Protein AF-A0A4R0QH82-F1 (afdb_monomer_lite)

Secondary structure (DSSP, 8-state):
---SHHHHHHHTHHHHHHHHHHHHHHHHHHTT--EEEEEEEETT-SS-EEEEEEEEETTEEEEE--SS--SSSS-TTTTEEE-HHHHTTTEEE-GGGHHHHHTS-SSPP---

pLDDT: mean 76.2, std 18.46, range [35.97, 95.06]

Structure (mmCIF, N/CA/C/O backbone):
data_AF-A0A4R0QH82-F1
#
_entry.id   AF-A0A4R0QH82-F1
#
loop_
_atom_site.group_PDB
_atom_site.id
_atom_site.type_symbol
_atom_site.label_atom_id
_atom_site.label_alt_id
_atom_site.label_comp_id
_atom_site.label_asym_id
_atom_site.label_entity_id
_atom_site.label_seq_id
_atom_site.pdbx_PDB_ins_code
_atom_site.Cartn_x
_atom_site.Cartn_y
_atom_site.Cartn_z
_atom_site.occupancy
_atom_site.B_iso_or_equiv
_atom_site.auth_seq_id
_atom_site.auth_comp_id
_atom_site.auth_asym_id
_atom_site.auth_atom_id
_atom_site.pdbx_PDB_model_num
ATOM 1 N N . MET A 1 1 ? 31.666 -22.778 -18.650 1.00 35.97 1 MET A N 1
ATOM 2 C CA . MET A 1 1 ? 32.202 -21.442 -18.303 1.00 35.97 1 MET A CA 1
ATOM 3 C C . MET A 1 1 ? 31.117 -20.445 -18.686 1.00 35.97 1 MET A C 1
ATOM 5 O O . MET A 1 1 ? 30.961 -20.187 -19.864 1.00 35.97 1 MET A O 1
ATOM 9 N N . SER A 1 2 ? 30.092 -20.224 -17.857 1.00 39.38 2 SER A N 1
ATOM 10 C CA . SER A 1 2 ? 30.063 -19.388 -16.640 1.00 39.38 2 SER A CA 1
ATOM 11 C C . SER A 1 2 ? 30.570 -17.971 -16.903 1.00 39.38 2 SER A C 1
ATOM 13 O O . SER A 1 2 ? 31.775 -17.817 -17.066 1.00 39.38 2 SER A O 1
ATOM 15 N N . VAL A 1 3 ? 29.642 -17.006 -16.994 1.00 38.16 3 VAL A N 1
ATOM 16 C CA . VAL A 1 3 ? 29.481 -15.813 -16.123 1.00 38.16 3 VAL A CA 1
ATOM 17 C C . VAL A 1 3 ? 28.791 -14.656 -16.875 1.00 38.16 3 VAL A C 1
ATOM 19 O O . VAL A 1 3 ? 29.453 -13.717 -17.276 1.00 38.16 3 VAL A O 1
ATOM 22 N N . HIS A 1 4 ? 27.464 -14.719 -17.069 1.00 44.44 4 HIS A N 1
ATOM 23 C CA . HIS A 1 4 ? 26.634 -13.532 -17.396 1.00 44.44 4 HIS A CA 1
ATOM 24 C C . HIS A 1 4 ? 25.224 -13.562 -16.756 1.00 44.44 4 HIS A C 1
ATOM 26 O O . HIS A 1 4 ? 24.337 -12.785 -17.096 1.00 44.44 4 HIS A O 1
ATOM 32 N N . ALA A 1 5 ? 24.974 -14.502 -15.839 1.00 49.00 5 ALA A N 1
ATOM 33 C CA . ALA A 1 5 ? 23.690 -14.649 -15.148 1.00 49.00 5 ALA A CA 1
ATOM 34 C C . ALA A 1 5 ? 23.517 -13.782 -13.876 1.00 49.00 5 ALA A C 1
ATOM 36 O O . ALA A 1 5 ? 22.369 -13.494 -13.541 1.00 49.00 5 ALA A O 1
ATOM 37 N N . PRO A 1 6 ? 24.573 -13.331 -13.159 1.00 41.81 6 PRO A N 1
ATOM 38 C CA . PRO A 1 6 ? 24.371 -12.502 -11.971 1.00 41.81 6 PRO A CA 1
ATOM 39 C C . PRO A 1 6 ? 24.022 -11.046 -12.302 1.00 41.81 6 PRO A C 1
ATOM 41 O O . PRO A 1 6 ? 23.143 -10.483 -11.657 1.00 41.81 6 PRO A O 1
ATOM 44 N N . GLU A 1 7 ? 24.666 -10.412 -13.293 1.00 45.00 7 GLU A N 1
ATOM 45 C CA . GLU A 1 7 ? 24.498 -8.965 -13.502 1.00 45.00 7 GLU A CA 1
ATOM 46 C C . GLU A 1 7 ? 23.133 -8.557 -14.077 1.00 45.00 7 GLU A C 1
ATOM 48 O O . GLU A 1 7 ? 22.643 -7.472 -13.755 1.00 45.00 7 GLU A O 1
ATOM 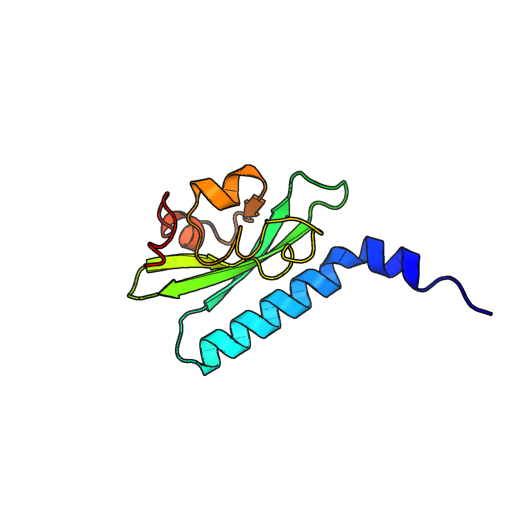53 N N . SER A 1 8 ? 22.483 -9.421 -14.866 1.00 39.69 8 SER A N 1
ATOM 54 C CA . SER A 1 8 ? 21.113 -9.175 -15.335 1.00 39.69 8 SER A CA 1
ATOM 55 C C . SER A 1 8 ? 20.101 -9.322 -14.204 1.00 39.69 8 SER A C 1
ATOM 57 O O . SER A 1 8 ? 19.191 -8.511 -14.112 1.00 39.69 8 SER A O 1
ATOM 59 N N . LEU A 1 9 ? 20.317 -10.247 -13.261 1.00 43.34 9 LEU A N 1
ATOM 60 C CA . LEU A 1 9 ? 19.427 -10.431 -12.111 1.00 43.34 9 LEU A CA 1
ATOM 61 C C . LEU A 1 9 ? 19.420 -9.205 -11.176 1.00 43.34 9 LEU A C 1
ATOM 63 O O . LEU A 1 9 ? 18.390 -8.861 -10.602 1.00 43.34 9 LEU A O 1
ATOM 67 N N . PHE A 1 10 ? 20.551 -8.497 -11.067 1.00 45.25 10 PHE A N 1
ATOM 68 C CA . PHE A 1 10 ? 20.637 -7.234 -10.320 1.00 45.25 10 PHE A CA 1
ATOM 69 C C . PHE A 1 10 ? 20.025 -6.034 -11.060 1.00 45.25 10 PHE A C 1
ATOM 71 O O . PHE A 1 10 ? 19.627 -5.070 -10.404 1.00 45.25 10 PHE A O 1
ATOM 78 N N . LYS A 1 11 ? 19.908 -6.089 -12.394 1.00 41.72 11 LYS A N 1
ATOM 79 C CA . LYS A 1 11 ? 19.060 -5.171 -13.180 1.00 41.72 11 LYS A CA 1
ATOM 80 C C . LYS A 1 11 ? 17.576 -5.550 -13.090 1.00 41.72 11 LYS A C 1
ATOM 82 O O . LYS A 1 11 ? 16.716 -4.674 -13.051 1.00 41.72 11 LYS A O 1
ATOM 87 N N . ASP A 1 12 ? 17.292 -6.840 -12.948 1.00 48.59 12 ASP A N 1
ATOM 88 C CA . ASP A 1 12 ? 15.965 -7.439 -12.815 1.00 48.59 12 ASP A CA 1
ATOM 89 C C . ASP A 1 12 ? 15.500 -7.546 -11.352 1.00 48.59 12 ASP A C 1
ATOM 91 O O . ASP A 1 12 ? 14.704 -8.424 -11.013 1.00 48.59 12 ASP A O 1
ATOM 95 N N . LYS A 1 13 ? 15.902 -6.608 -10.473 1.00 53.12 13 LYS A N 1
ATOM 96 C CA . LYS A 1 13 ? 15.270 -6.446 -9.142 1.00 53.12 13 LYS A CA 1
ATOM 97 C C . LYS A 1 13 ? 13.741 -6.415 -9.239 1.00 53.12 13 LYS A C 1
ATOM 99 O O . LYS A 1 13 ? 13.066 -6.889 -8.333 1.00 53.12 13 LYS A O 1
ATOM 104 N N . ARG A 1 14 ? 13.233 -5.937 -10.383 1.00 54.53 14 ARG A N 1
ATOM 105 C CA . ARG A 1 14 ? 11.828 -5.959 -10.805 1.00 54.53 14 ARG A CA 1
ATOM 106 C C . ARG A 1 14 ? 11.215 -7.361 -10.801 1.00 54.53 14 ARG A C 1
ATOM 108 O O . ARG A 1 14 ? 10.115 -7.528 -10.296 1.00 54.53 14 ARG A O 1
ATOM 115 N N . GLY A 1 15 ? 11.904 -8.367 -11.341 1.00 55.78 15 GLY A N 1
ATOM 116 C CA . GLY A 1 15 ? 11.366 -9.725 -11.458 1.00 55.78 15 GLY A CA 1
ATOM 117 C C . GLY A 1 15 ? 11.222 -10.416 -10.104 1.00 55.78 15 GLY A C 1
ATOM 118 O O . GLY A 1 15 ? 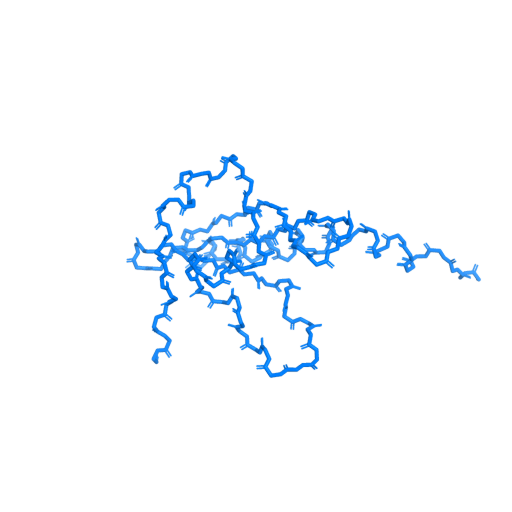10.225 -11.088 -9.849 1.00 55.78 15 GLY A O 1
ATOM 119 N N . VAL A 1 16 ? 12.187 -10.195 -9.209 1.00 65.56 16 VAL A N 1
ATOM 120 C CA . VAL A 1 16 ? 12.195 -10.807 -7.874 1.00 65.56 16 VAL A CA 1
ATOM 121 C C . VAL A 1 16 ? 11.175 -10.138 -6.950 1.00 65.56 16 VAL A C 1
ATOM 123 O O . VAL A 1 16 ? 10.385 -10.843 -6.324 1.00 65.56 16 VAL A O 1
ATOM 126 N N . CYS A 1 17 ? 11.135 -8.798 -6.888 1.00 68.69 17 CYS A N 1
ATOM 127 C CA . CYS A 1 17 ? 10.166 -8.103 -6.034 1.00 68.69 17 CYS A CA 1
ATOM 128 C C . CYS A 1 17 ? 8.722 -8.355 -6.491 1.00 68.69 17 CYS A C 1
ATOM 130 O O . CYS A 1 17 ? 7.845 -8.637 -5.674 1.00 68.69 17 CYS A O 1
ATOM 132 N N . GLN A 1 18 ? 8.492 -8.374 -7.805 1.00 72.56 18 GLN A N 1
ATOM 133 C CA . GLN A 1 18 ? 7.188 -8.678 -8.377 1.00 72.56 18 GLN A CA 1
ATOM 134 C C . GLN A 1 18 ? 6.731 -10.109 -8.076 1.00 72.56 18 GLN A C 1
ATOM 136 O O . GLN A 1 18 ? 5.579 -10.294 -7.695 1.00 72.56 18 GLN A O 1
ATOM 141 N N . ALA A 1 19 ? 7.604 -11.114 -8.205 1.00 75.06 19 ALA A N 1
ATOM 142 C CA . ALA A 1 19 ? 7.232 -12.505 -7.942 1.00 75.06 19 ALA A CA 1
ATOM 143 C C . ALA A 1 19 ? 6.788 -12.723 -6.486 1.00 75.06 19 ALA A C 1
ATOM 145 O O . ALA A 1 19 ? 5.758 -13.354 -6.246 1.00 75.06 19 ALA A O 1
ATOM 146 N N . TYR A 1 20 ? 7.518 -12.154 -5.521 1.00 80.19 20 TYR A N 1
ATOM 147 C CA . TYR A 1 20 ? 7.147 -12.242 -4.107 1.00 80.19 20 TYR A CA 1
ATOM 148 C C . TYR A 1 20 ? 5.836 -11.517 -3.800 1.00 80.19 20 TYR A C 1
ATOM 150 O O . TYR A 1 20 ? 4.978 -12.084 -3.126 1.00 80.19 20 TYR A O 1
ATOM 158 N N . ALA A 1 21 ? 5.655 -10.300 -4.319 1.00 83.62 21 ALA A N 1
ATOM 159 C CA . ALA A 1 21 ? 4.438 -9.532 -4.080 1.00 83.62 21 ALA A CA 1
ATOM 160 C C . ALA A 1 21 ? 3.198 -10.197 -4.711 1.00 83.62 21 ALA A C 1
ATOM 162 O O . ALA A 1 21 ? 2.117 -10.199 -4.122 1.00 83.62 21 ALA A O 1
ATOM 163 N N . VAL A 1 22 ? 3.334 -10.807 -5.894 1.00 85.62 22 VAL A N 1
ATOM 164 C CA . VAL A 1 22 ? 2.246 -11.582 -6.514 1.00 85.62 22 VAL A CA 1
ATOM 165 C C . VAL A 1 22 ? 1.919 -12.817 -5.673 1.00 85.62 22 VAL A C 1
ATOM 167 O O . VAL A 1 22 ? 0.763 -13.011 -5.306 1.00 85.62 22 VAL A O 1
ATOM 170 N N . MET A 1 23 ? 2.930 -13.602 -5.289 1.00 85.56 23 MET A N 1
ATOM 171 C CA . MET A 1 23 ? 2.727 -14.812 -4.489 1.00 85.56 23 MET A CA 1
ATOM 172 C C . MET A 1 23 ? 2.068 -14.509 -3.139 1.00 85.56 23 MET A C 1
ATOM 174 O O . MET A 1 23 ? 1.153 -15.217 -2.724 1.00 85.56 23 MET A O 1
ATOM 178 N N . PHE A 1 24 ? 2.501 -13.449 -2.453 1.00 87.94 24 PHE A N 1
A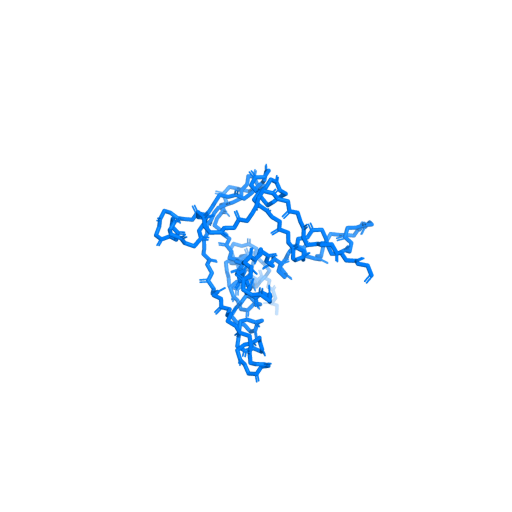TOM 179 C CA . PHE A 1 24 ? 1.894 -13.047 -1.189 1.00 87.94 24 PHE A CA 1
ATOM 180 C C . PHE A 1 24 ? 0.429 -12.636 -1.368 1.00 87.94 24 PHE A C 1
ATOM 182 O O . PHE A 1 24 ? -0.419 -13.052 -0.579 1.00 87.94 24 PHE A O 1
ATOM 189 N N . ARG A 1 25 ? 0.113 -11.864 -2.417 1.00 90.38 25 ARG A N 1
ATOM 190 C CA . ARG A 1 25 ? -1.272 -11.492 -2.732 1.00 90.38 25 ARG A CA 1
ATOM 191 C C . ARG A 1 25 ? -2.136 -12.727 -2.952 1.00 90.38 25 ARG A C 1
ATOM 193 O O . ARG A 1 25 ? -3.233 -12.782 -2.408 1.00 90.38 25 ARG A O 1
ATOM 200 N N . ASP A 1 26 ? -1.655 -13.697 -3.722 1.00 90.31 26 ASP A N 1
ATOM 201 C CA . ASP A 1 26 ? -2.428 -14.902 -4.025 1.00 90.31 26 ASP A CA 1
ATOM 202 C C . ASP A 1 26 ? -2.695 -15.719 -2.756 1.00 90.31 26 ASP A C 1
ATOM 204 O O . ASP A 1 26 ? -3.834 -16.097 -2.500 1.00 90.31 26 ASP A O 1
ATOM 208 N N . LEU A 1 27 ? -1.688 -15.888 -1.892 1.00 90.12 27 LEU A N 1
ATOM 209 C CA . LEU A 1 27 ? -1.862 -16.554 -0.598 1.00 90.12 27 LEU A CA 1
ATOM 210 C C . LEU A 1 27 ? -2.820 -15.802 0.337 1.00 90.12 27 LEU A C 1
ATOM 212 O O . LEU A 1 27 ? -3.620 -16.432 1.022 1.00 90.12 27 LEU A O 1
ATOM 216 N N . ALA A 1 28 ? -2.751 -14.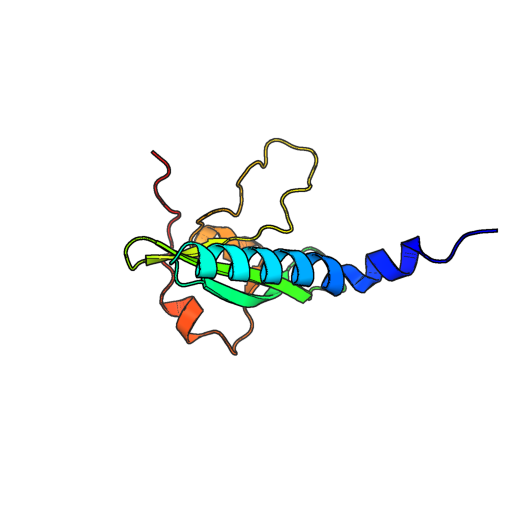469 0.384 1.00 88.94 28 ALA A N 1
ATOM 217 C CA . ALA A 1 28 ? -3.642 -13.661 1.213 1.00 88.94 28 ALA A CA 1
ATOM 218 C C . ALA A 1 28 ? -5.100 -13.759 0.738 1.00 88.94 28 ALA A C 1
ATOM 220 O O . ALA A 1 28 ? -6.003 -13.903 1.561 1.00 88.94 28 ALA A O 1
ATOM 221 N N . VAL A 1 29 ? -5.320 -13.746 -0.580 1.00 92.69 29 VAL A N 1
ATOM 222 C CA . VAL A 1 29 ? -6.648 -13.936 -1.178 1.00 92.69 29 VAL A CA 1
ATOM 223 C C . VAL A 1 29 ? -7.186 -15.338 -0.893 1.00 92.69 29 VAL A C 1
ATOM 225 O O . VAL A 1 29 ? -8.330 -15.464 -0.465 1.00 92.69 29 VAL A O 1
ATOM 228 N N . GLU A 1 30 ? -6.366 -16.381 -1.044 1.00 92.75 30 GLU A N 1
ATOM 229 C CA . GLU A 1 30 ? -6.735 -17.760 -0.679 1.00 92.75 30 GLU A CA 1
ATOM 230 C C . GLU A 1 30 ? -7.036 -17.905 0.824 1.00 9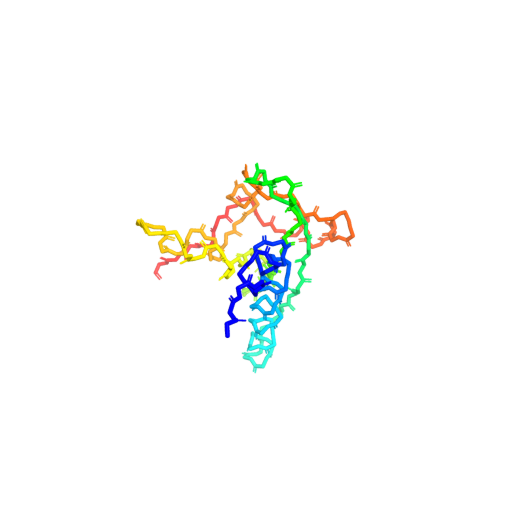2.75 30 GLU A C 1
ATOM 232 O O . GLU A 1 30 ? -7.904 -18.678 1.223 1.00 92.75 30 GLU A O 1
ATOM 237 N N . ALA A 1 31 ? -6.379 -17.113 1.675 1.00 92.19 31 ALA A N 1
ATOM 238 C CA . ALA A 1 31 ? -6.668 -17.038 3.106 1.00 92.19 31 ALA A CA 1
ATOM 239 C C . ALA A 1 31 ? -7.936 -16.221 3.448 1.00 92.19 31 ALA A C 1
ATOM 241 O O . ALA A 1 31 ? -8.268 -16.079 4.626 1.00 92.19 31 ALA A O 1
ATOM 242 N N . GLY A 1 32 ? -8.647 -15.687 2.449 1.00 93.31 32 GLY A N 1
ATOM 243 C CA . GLY A 1 32 ? -9.883 -14.920 2.626 1.00 93.31 32 GLY A CA 1
ATOM 244 C C . GLY A 1 32 ? -9.676 -13.438 2.949 1.00 93.31 32 GLY A C 1
ATOM 245 O O . GLY A 1 32 ? -10.607 -12.784 3.418 1.00 93.31 32 GLY A O 1
ATOM 246 N N . LEU A 1 33 ? -8.476 -12.899 2.720 1.00 93.38 33 LEU A N 1
ATOM 247 C CA . LEU A 1 33 ? -8.171 -11.482 2.912 1.00 93.38 33 LEU A CA 1
ATOM 248 C C . LEU A 1 33 ? -8.309 -10.709 1.598 1.00 93.38 33 LEU A C 1
ATOM 250 O O . LEU A 1 33 ? -7.950 -11.195 0.525 1.00 93.38 33 LEU A O 1
ATOM 254 N N . ASN A 1 34 ? -8.739 -9.450 1.688 1.00 95.06 34 ASN A N 1
ATOM 255 C CA . ASN A 1 34 ? -8.626 -8.536 0.556 1.00 95.06 34 ASN A CA 1
ATOM 256 C C . ASN A 1 34 ? -7.165 -8.080 0.445 1.00 95.06 34 ASN A C 1
ATOM 258 O O . ASN A 1 34 ? -6.626 -7.477 1.376 1.00 95.06 34 ASN A O 1
ATOM 262 N N . ALA A 1 35 ? -6.521 -8.378 -0.686 1.00 94.00 35 ALA A N 1
ATOM 263 C CA . ALA A 1 35 ? -5.135 -8.005 -0.938 1.00 94.00 35 ALA A CA 1
ATOM 264 C C . ALA A 1 35 ? -4.909 -7.540 -2.382 1.00 94.00 35 ALA A C 1
ATOM 266 O O . ALA A 1 35 ? -5.458 -8.096 -3.338 1.00 94.00 35 ALA A O 1
ATOM 267 N N . TRP A 1 36 ? -4.043 -6.541 -2.535 1.00 94.50 36 TRP A N 1
ATOM 268 C CA . TRP A 1 36 ? -3.688 -5.928 -3.811 1.00 94.50 36 TRP A CA 1
ATOM 269 C C . TRP A 1 36 ? -2.184 -6.006 -4.040 1.00 94.50 36 TRP A C 1
ATOM 271 O O . TRP A 1 36 ? -1.390 -5.862 -3.112 1.00 94.50 36 TRP A O 1
ATOM 281 N N . TYR A 1 37 ? -1.803 -6.225 -5.292 1.00 92.44 37 TYR A N 1
ATOM 282 C CA . TYR A 1 37 ? -0.451 -6.000 -5.788 1.00 92.44 37 TYR A CA 1
ATOM 283 C C . TYR A 1 37 ? -0.370 -4.559 -6.290 1.00 92.44 37 TYR A C 1
ATOM 285 O O . TYR A 1 37 ? -1.233 -4.138 -7.063 1.00 92.44 37 TYR A O 1
ATOM 293 N N . VAL A 1 38 ? 0.639 -3.812 -5.850 1.00 90.81 38 VAL A N 1
ATOM 294 C CA . VAL A 1 38 ? 0.860 -2.428 -6.278 1.00 90.81 38 VAL A CA 1
ATOM 295 C C . VAL A 1 38 ? 2.317 -2.196 -6.639 1.00 90.81 38 VAL A C 1
ATOM 297 O O . VAL A 1 38 ? 3.221 -2.891 -6.169 1.00 90.81 38 VAL A O 1
ATOM 300 N N . THR A 1 39 ? 2.529 -1.193 -7.481 1.00 89.62 39 THR A N 1
ATOM 301 C CA . THR A 1 39 ? 3.845 -0.769 -7.950 1.00 89.62 39 THR A CA 1
ATOM 302 C C . THR A 1 39 ? 4.123 0.671 -7.555 1.00 89.62 39 THR A C 1
ATOM 304 O O . THR A 1 39 ? 3.221 1.454 -7.239 1.00 89.62 39 THR A O 1
ATOM 307 N N . GLY A 1 40 ? 5.402 1.011 -7.563 1.00 87.44 40 GLY A N 1
ATOM 308 C CA . GLY A 1 40 ? 5.860 2.362 -7.327 1.00 87.44 40 GLY A CA 1
ATOM 309 C C . GLY A 1 40 ? 7.364 2.464 -7.441 1.00 87.44 40 GLY A C 1
ATOM 310 O O . GLY A 1 40 ? 8.007 1.695 -8.158 1.00 87.44 40 GLY A O 1
ATOM 311 N N . SER A 1 41 ? 7.934 3.406 -6.703 1.00 85.19 41 SER A N 1
ATOM 312 C CA . SER A 1 41 ? 9.363 3.671 -6.693 1.00 85.19 41 SER A CA 1
ATOM 313 C C . SER A 1 41 ? 9.940 3.785 -5.284 1.00 85.19 41 SER A C 1
ATOM 315 O O . SER A 1 41 ? 9.221 4.099 -4.339 1.00 85.19 41 SER A O 1
ATOM 317 N N . THR A 1 42 ? 11.242 3.536 -5.138 1.00 80.44 42 THR A N 1
ATOM 318 C CA . THR A 1 42 ? 11.991 3.710 -3.887 1.00 80.44 42 THR A CA 1
ATOM 319 C C . THR A 1 42 ? 13.156 4.671 -4.059 1.00 80.44 42 THR A C 1
ATOM 321 O O . THR A 1 42 ? 13.723 4.812 -5.143 1.00 80.44 42 THR A O 1
ATOM 324 N N . ASN A 1 43 ? 13.563 5.320 -2.972 1.00 74.56 43 ASN A N 1
ATOM 325 C CA . ASN A 1 43 ? 14.676 6.273 -2.984 1.00 74.56 43 ASN A CA 1
ATOM 326 C C . ASN A 1 43 ? 16.081 5.624 -2.953 1.00 74.56 43 ASN A C 1
ATOM 328 O O . ASN A 1 43 ? 17.078 6.344 -2.942 1.00 74.56 43 ASN A O 1
ATOM 332 N N . GLN A 1 44 ? 16.187 4.288 -2.945 1.00 66.12 44 GLN A N 1
ATOM 333 C CA . GLN A 1 44 ? 17.447 3.573 -2.693 1.00 66.12 44 GLN A CA 1
ATOM 334 C C . GLN A 1 44 ? 18.214 3.095 -3.941 1.00 66.12 44 GLN A C 1
ATOM 336 O O . GLN A 1 44 ? 19.313 2.550 -3.806 1.00 66.12 44 GLN A O 1
ATOM 341 N N . SER A 1 45 ? 17.722 3.291 -5.173 1.00 56.81 45 SER A N 1
ATOM 342 C CA . SER A 1 45 ? 18.522 2.940 -6.361 1.00 56.81 45 SER A CA 1
ATOM 343 C C . SER A 1 45 ? 18.147 3.673 -7.650 1.00 56.81 45 SER A C 1
ATOM 345 O O . SER A 1 45 ? 17.057 4.215 -7.781 1.00 56.81 45 SER A O 1
ATOM 347 N N . ARG A 1 46 ? 19.076 3.656 -8.622 1.00 49.44 46 ARG A N 1
ATOM 348 C CA . ARG A 1 46 ? 18.934 4.285 -9.954 1.00 49.44 46 ARG A CA 1
ATOM 349 C C . ARG A 1 46 ? 17.843 3.639 -10.819 1.00 49.44 46 ARG A C 1
ATOM 351 O O . ARG A 1 46 ? 17.319 4.302 -11.705 1.00 49.44 46 ARG A O 1
ATOM 358 N N . ASP A 1 47 ? 17.485 2.392 -10.522 1.00 55.50 47 ASP A N 1
ATOM 359 C CA . ASP A 1 47 ? 16.320 1.682 -11.055 1.00 55.50 47 ASP A CA 1
ATOM 360 C C . ASP A 1 47 ? 15.253 1.604 -9.959 1.00 55.50 47 ASP A C 1
ATOM 362 O O . ASP A 1 47 ? 15.079 0.579 -9.306 1.00 55.50 47 ASP A O 1
ATOM 366 N N . ALA A 1 48 ? 14.595 2.736 -9.709 1.00 65.44 48 ALA A N 1
ATOM 367 C CA . ALA A 1 48 ? 13.763 2.962 -8.532 1.00 65.44 48 ALA A CA 1
ATOM 368 C C . ALA A 1 48 ? 12.493 2.097 -8.466 1.00 65.44 48 ALA A C 1
ATOM 370 O O . ALA A 1 48 ? 11.870 2.073 -7.416 1.00 65.44 48 ALA A O 1
ATOM 371 N N . ASN A 1 49 ? 12.103 1.399 -9.537 1.00 75.56 49 ASN A N 1
ATOM 372 C CA . ASN A 1 49 ? 10.836 0.665 -9.600 1.00 75.56 49 ASN A CA 1
ATOM 373 C C . ASN A 1 49 ? 10.774 -0.492 -8.595 1.00 75.56 49 ASN A C 1
ATOM 375 O O . ASN A 1 49 ? 11.691 -1.310 -8.519 1.00 75.56 49 ASN A O 1
ATOM 379 N N . HIS A 1 50 ? 9.652 -0.593 -7.889 1.00 85.31 50 HIS A N 1
ATOM 380 C CA . HIS A 1 50 ? 9.430 -1.560 -6.822 1.00 85.31 50 HIS A CA 1
ATOM 381 C C . HIS A 1 50 ? 7.980 -2.035 -6.777 1.00 85.31 50 HIS A C 1
ATOM 383 O O . HIS A 1 50 ? 7.094 -1.386 -7.336 1.00 85.31 50 HIS A O 1
ATOM 389 N N . ALA A 1 51 ? 7.745 -3.170 -6.122 1.00 85.31 51 ALA A N 1
ATOM 390 C CA . ALA A 1 51 ? 6.421 -3.755 -5.983 1.00 85.31 51 ALA A CA 1
ATOM 391 C C . ALA A 1 51 ? 6.217 -4.324 -4.579 1.00 85.31 51 ALA A C 1
ATOM 393 O O . ALA A 1 51 ? 7.119 -4.941 -4.016 1.00 85.31 51 ALA A O 1
ATOM 394 N N . TRP A 1 52 ? 5.019 -4.123 -4.042 1.00 89.50 52 TRP A N 1
ATOM 395 C CA . TRP A 1 52 ? 4.619 -4.571 -2.710 1.00 89.50 52 TRP A CA 1
ATOM 396 C C . TRP A 1 52 ? 3.111 -4.829 -2.674 1.00 89.50 52 TRP A C 1
ATOM 398 O O . TRP A 1 52 ? 2.425 -4.780 -3.701 1.00 89.50 52 TRP A O 1
ATOM 408 N N . ASN A 1 53 ? 2.584 -5.122 -1.487 1.00 92.75 53 ASN A N 1
ATOM 409 C CA . ASN A 1 53 ? 1.179 -5.422 -1.285 1.00 92.75 53 ASN A CA 1
ATOM 410 C C . ASN A 1 53 ? 0.471 -4.419 -0.385 1.00 92.75 53 ASN A C 1
ATOM 412 O O . ASN A 1 53 ? 1.061 -3.796 0.498 1.00 92.75 53 ASN A O 1
ATOM 416 N N . ILE A 1 54 ? -0.836 -4.316 -0.590 1.00 94.19 54 ILE A N 1
ATOM 417 C CA . ILE A 1 54 ? -1.772 -3.725 0.363 1.00 94.19 54 ILE A CA 1
ATOM 418 C C . ILE A 1 54 ? -2.678 -4.856 0.835 1.00 94.19 54 ILE A C 1
ATOM 420 O O . ILE A 1 54 ? -3.132 -5.645 0.009 1.00 94.19 54 ILE A O 1
ATOM 424 N N . VAL A 1 55 ? -2.933 -4.948 2.137 1.00 93.75 55 VAL A N 1
ATOM 425 C CA . VAL A 1 55 ? -3.815 -5.958 2.738 1.00 93.75 55 VAL A CA 1
ATOM 426 C C . VAL A 1 55 ? -4.825 -5.273 3.634 1.00 93.75 55 VAL A C 1
ATOM 428 O O . VAL A 1 55 ? -4.473 -4.370 4.390 1.00 93.75 55 VAL A O 1
ATOM 431 N N . GLU A 1 56 ? -6.071 -5.717 3.570 1.00 94.31 56 GLU A N 1
ATOM 432 C CA . GLU A 1 56 ? -7.126 -5.279 4.471 1.00 94.31 56 GLU A CA 1
ATOM 433 C C . GLU A 1 56 ? -7.274 -6.245 5.647 1.00 94.31 56 GLU A C 1
ATOM 435 O O . GLU A 1 56 ? -7.522 -7.437 5.464 1.00 94.31 56 GLU A O 1
ATOM 440 N N . ILE A 1 57 ? -7.152 -5.716 6.862 1.00 90.31 57 ILE A N 1
ATOM 441 C CA . ILE A 1 57 ? -7.350 -6.442 8.115 1.00 90.31 57 ILE A CA 1
ATOM 442 C C . ILE A 1 57 ? -8.442 -5.718 8.896 1.00 90.31 57 ILE A C 1
ATOM 444 O O . ILE A 1 57 ? -8.307 -4.535 9.202 1.00 90.31 57 ILE A O 1
ATOM 448 N N . ASN A 1 58 ? -9.533 -6.419 9.219 1.00 90.12 58 ASN A N 1
ATOM 449 C CA . ASN A 1 58 ? -10.676 -5.859 9.954 1.00 90.12 58 ASN A CA 1
ATOM 450 C C . ASN A 1 58 ? -11.222 -4.550 9.338 1.00 90.12 58 ASN A C 1
ATOM 452 O O . ASN A 1 58 ? -11.583 -3.622 10.060 1.00 90.12 58 ASN A O 1
ATOM 456 N N . GLY A 1 59 ? -11.258 -4.466 8.002 1.00 92.12 59 GLY A N 1
ATOM 457 C CA . GLY A 1 59 ? -11.733 -3.290 7.263 1.00 92.12 59 GLY A CA 1
ATOM 458 C C . GLY A 1 59 ? -10.730 -2.136 7.159 1.00 92.12 59 GLY A C 1
ATOM 459 O O . GLY A 1 59 ? -11.089 -1.071 6.666 1.00 92.12 59 GLY A O 1
ATOM 460 N N . VAL A 1 60 ? -9.484 -2.322 7.611 1.00 92.31 60 VAL A N 1
ATOM 461 C CA . VAL A 1 60 ? -8.427 -1.304 7.540 1.00 92.31 60 VAL A CA 1
ATOM 462 C C . VAL A 1 60 ? -7.285 -1.791 6.655 1.00 92.31 60 VAL A C 1
ATOM 464 O O . VAL A 1 60 ? -6.778 -2.899 6.834 1.00 92.31 60 VAL A O 1
ATOM 467 N N . LYS A 1 61 ? -6.870 -0.961 5.694 1.00 94.69 61 LYS A N 1
ATOM 468 C CA . LYS A 1 61 ? -5.808 -1.283 4.733 1.00 94.69 61 LYS A CA 1
ATOM 469 C C . LYS A 1 61 ? -4.433 -0.932 5.287 1.00 94.69 61 LYS A C 1
ATOM 471 O O . LYS A 1 61 ? -4.245 0.151 5.827 1.00 94.69 61 LYS A O 1
ATOM 476 N N . TYR A 1 62 ? -3.460 -1.809 5.080 1.00 93.19 62 TYR A N 1
ATOM 477 C CA . TYR A 1 62 ? -2.064 -1.605 5.460 1.00 93.19 62 TYR A CA 1
ATOM 478 C C . TYR A 1 62 ? -1.122 -2.072 4.361 1.00 93.19 62 TYR A C 1
ATOM 480 O O . TYR A 1 62 ? -1.461 -2.949 3.567 1.00 93.19 62 TYR A O 1
ATOM 488 N N . TYR A 1 63 ? 0.086 -1.521 4.348 1.00 91.38 63 TYR A N 1
ATOM 489 C CA . TYR A 1 63 ? 1.137 -1.978 3.454 1.00 91.38 63 TYR A CA 1
ATOM 490 C C . TYR A 1 63 ? 1.844 -3.222 3.991 1.00 91.38 63 TYR A C 1
ATOM 492 O O . TYR A 1 63 ? 2.095 -3.355 5.194 1.00 91.38 63 TYR A O 1
ATOM 500 N N . VAL A 1 64 ? 2.208 -4.106 3.066 1.00 87.38 64 VAL A N 1
ATOM 501 C CA . VAL A 1 64 ? 3.096 -5.242 3.285 1.00 87.38 64 VAL A CA 1
ATOM 502 C C . VAL A 1 64 ? 4.134 -5.254 2.167 1.00 87.38 64 VAL A C 1
ATOM 504 O O . VAL A 1 64 ? 3.808 -5.569 1.027 1.00 87.38 64 VAL A O 1
ATOM 507 N N . ASP A 1 65 ? 5.385 -4.928 2.484 1.00 81.56 65 ASP A N 1
ATOM 508 C CA . ASP A 1 65 ? 6.507 -5.140 1.564 1.00 81.56 65 ASP A CA 1
ATOM 509 C C . ASP A 1 65 ? 7.296 -6.383 1.988 1.00 81.56 65 ASP A C 1
ATOM 511 O O . ASP A 1 65 ? 8.043 -6.382 2.970 1.00 81.56 65 ASP A O 1
ATOM 515 N N . THR A 1 66 ? 7.102 -7.471 1.241 1.00 67.50 66 THR A N 1
ATOM 516 C CA . THR A 1 66 ? 7.737 -8.774 1.480 1.00 67.50 66 THR A CA 1
ATOM 517 C C . THR A 1 66 ? 9.157 -8.871 0.926 1.00 67.50 66 THR A C 1
ATOM 519 O O . THR A 1 66 ? 9.834 -9.872 1.147 1.00 67.50 66 THR A O 1
ATOM 522 N N . THR A 1 67 ? 9.607 -7.873 0.169 1.00 62.28 67 THR A N 1
ATOM 523 C CA . THR A 1 67 ? 10.802 -7.960 -0.684 1.00 62.28 67 THR A CA 1
ATOM 524 C C . THR A 1 67 ? 12.024 -7.308 -0.044 1.00 62.28 67 THR A C 1
ATOM 526 O O . THR A 1 67 ? 13.158 -7.641 -0.381 1.00 62.28 67 THR A O 1
ATOM 529 N N . TRP A 1 68 ? 11.800 -6.436 0.940 1.00 58.34 68 TRP A N 1
ATOM 530 C CA . TRP A 1 68 ? 12.836 -5.768 1.728 1.00 58.34 68 TRP A CA 1
ATOM 531 C C . TRP A 1 68 ? 13.114 -6.418 3.083 1.00 58.34 68 TRP A C 1
ATOM 533 O O . TRP A 1 68 ? 13.544 -5.770 4.035 1.00 58.34 68 TRP A O 1
ATOM 543 N N . ASN A 1 69 ? 12.909 -7.730 3.167 1.00 49.12 69 ASN A N 1
ATOM 544 C CA . ASN A 1 69 ? 13.191 -8.503 4.374 1.00 49.12 69 ASN A CA 1
ATOM 545 C C . ASN A 1 69 ? 14.574 -9.196 4.349 1.00 49.12 69 ASN A C 1
ATOM 547 O O . ASN A 1 69 ? 14.824 -10.062 5.183 1.00 49.12 69 ASN A O 1
ATOM 551 N N . ASP A 1 70 ? 15.467 -8.823 3.417 1.00 42.41 70 ASP A N 1
ATOM 552 C CA . ASP A 1 70 ? 16.816 -9.406 3.242 1.00 42.41 70 ASP A CA 1
ATOM 553 C C . ASP A 1 70 ? 17.956 -8.382 3.440 1.00 42.41 70 ASP A C 1
ATOM 555 O O . ASP A 1 70 ? 18.940 -8.338 2.703 1.00 42.41 70 ASP A O 1
ATOM 559 N N . VAL A 1 71 ? 17.827 -7.505 4.441 1.00 44.94 71 VAL A N 1
ATOM 560 C CA . VAL A 1 71 ? 18.969 -6.740 4.966 1.00 44.94 71 VAL A CA 1
ATOM 561 C C . VAL A 1 71 ? 19.392 -7.349 6.293 1.00 44.94 71 VAL A C 1
ATOM 563 O O . VAL A 1 71 ? 18.630 -7.383 7.256 1.00 44.94 71 VAL A O 1
ATOM 566 N N . THR A 1 72 ? 20.625 -7.847 6.327 1.00 42.88 72 THR A N 1
ATOM 567 C CA . THR A 1 72 ? 21.331 -8.458 7.460 1.00 42.88 72 THR A CA 1
ATOM 568 C C . THR A 1 72 ? 21.414 -7.516 8.671 1.00 42.88 72 THR A C 1
ATOM 570 O O . THR A 1 72 ? 22.450 -6.908 8.940 1.00 42.88 72 THR A O 1
ATOM 573 N N . GLY A 1 73 ? 20.311 -7.370 9.402 1.00 48.62 73 GLY A N 1
ATOM 574 C CA . GLY A 1 73 ? 20.180 -6.514 10.577 1.00 48.62 73 GLY A CA 1
ATOM 575 C C . GLY A 1 73 ? 18.839 -6.717 11.284 1.00 48.62 73 GLY A C 1
ATOM 576 O O . GLY A 1 73 ? 17.978 -7.453 10.811 1.00 48.62 73 GLY A O 1
ATOM 577 N N . ASN A 1 74 ? 18.661 -6.058 12.431 1.00 47.03 74 ASN A N 1
ATOM 578 C CA . ASN A 1 74 ? 17.503 -6.139 13.341 1.00 47.03 74 ASN A CA 1
ATOM 579 C C . ASN A 1 74 ? 16.159 -5.622 12.745 1.00 47.03 74 ASN A C 1
ATOM 581 O O . ASN A 1 74 ? 15.294 -5.152 13.476 1.00 47.03 74 ASN A O 1
ATOM 585 N N . TYR A 1 75 ? 15.968 -5.702 11.425 1.00 52.53 75 TYR A N 1
ATOM 586 C CA . TYR A 1 75 ? 14.848 -5.152 10.651 1.00 52.53 75 TYR A CA 1
ATOM 587 C C . TYR A 1 75 ? 13.768 -6.196 10.317 1.00 52.53 75 TYR A C 1
ATOM 589 O O . TYR A 1 75 ? 13.067 -6.086 9.311 1.00 52.53 75 TYR A O 1
ATOM 597 N N . ARG A 1 76 ? 13.608 -7.234 11.153 1.00 51.78 76 ARG A N 1
ATOM 598 C CA . ARG A 1 76 ? 12.502 -8.194 10.994 1.00 51.78 76 ARG A CA 1
ATOM 599 C C . ARG A 1 76 ? 11.179 -7.428 11.098 1.00 51.78 76 ARG A C 1
ATOM 601 O O . ARG A 1 76 ? 10.909 -6.805 12.121 1.00 51.78 76 ARG A O 1
ATOM 608 N N . ASN A 1 77 ? 10.343 -7.519 10.063 1.00 57.44 77 ASN A N 1
ATOM 609 C CA . ASN A 1 77 ? 8.993 -6.938 10.003 1.00 57.44 77 ASN A CA 1
ATOM 610 C C . ASN A 1 77 ? 8.918 -5.398 9.902 1.00 57.44 77 ASN A C 1
ATOM 612 O O . ASN A 1 77 ? 7.898 -4.820 10.297 1.00 57.44 77 ASN A O 1
ATOM 616 N N . SER A 1 78 ? 9.951 -4.719 9.387 1.00 66.50 78 SER A N 1
ATOM 617 C CA . SER A 1 78 ? 9.942 -3.248 9.253 1.00 66.50 78 SER A CA 1
ATOM 618 C C . SER A 1 78 ? 8.874 -2.701 8.296 1.00 66.50 78 SER A C 1
ATOM 620 O O . SER A 1 78 ? 8.486 -1.548 8.450 1.00 66.50 78 SER A O 1
ATOM 622 N N . TYR A 1 79 ? 8.351 -3.523 7.380 1.00 73.38 79 TYR A N 1
ATOM 623 C CA . TYR A 1 79 ? 7.300 -3.143 6.424 1.00 73.38 79 TYR A CA 1
ATOM 624 C C . TYR A 1 79 ? 6.108 -4.105 6.417 1.00 73.38 79 TYR A C 1
ATOM 626 O O . TYR A 1 79 ? 5.418 -4.238 5.412 1.00 73.38 79 TYR A O 1
ATOM 634 N N . PHE A 1 80 ? 5.866 -4.800 7.531 1.00 83.19 80 PHE A N 1
ATOM 635 C CA . PHE A 1 80 ? 4.707 -5.680 7.686 1.00 83.19 80 PHE A CA 1
ATOM 636 C C . PHE A 1 80 ? 3.580 -4.963 8.439 1.00 83.19 80 PHE A C 1
ATOM 638 O O . PHE A 1 80 ? 3.776 -4.569 9.590 1.00 83.19 80 PHE A O 1
ATOM 645 N N . LEU A 1 81 ? 2.412 -4.828 7.802 1.00 84.38 81 LEU A N 1
ATOM 646 C CA . LEU A 1 81 ? 1.222 -4.143 8.328 1.00 84.38 81 LEU A CA 1
ATOM 647 C C . LEU A 1 81 ? 1.511 -2.706 8.785 1.00 84.38 81 LEU A C 1
ATOM 649 O O . LEU A 1 81 ? 1.198 -2.302 9.908 1.00 84.38 81 LEU A O 1
ATOM 653 N N . VAL A 1 82 ? 2.149 -1.941 7.904 1.00 88.25 82 VAL A N 1
ATOM 654 C CA . VAL A 1 82 ? 2.554 -0.561 8.186 1.00 88.25 82 VAL A CA 1
ATOM 655 C C . VAL A 1 82 ? 1.628 0.456 7.528 1.00 88.25 82 VAL A C 1
ATOM 657 O O . VAL A 1 82 ? 1.028 0.199 6.481 1.00 88.25 82 VAL A O 1
ATOM 660 N N . GLY A 1 83 ? 1.498 1.615 8.165 1.00 89.62 83 GLY A N 1
ATOM 661 C CA . GLY A 1 83 ? 0.737 2.748 7.659 1.00 89.62 83 GLY A CA 1
ATOM 662 C C . GLY A 1 83 ? 1.544 3.608 6.689 1.00 89.62 83 GLY A C 1
ATOM 663 O O . GLY A 1 83 ? 2.711 3.342 6.379 1.00 89.62 83 GLY A O 1
ATOM 664 N N . ARG A 1 84 ? 0.924 4.698 6.229 1.00 90.31 84 ARG A N 1
ATOM 665 C CA . ARG A 1 84 ? 1.531 5.625 5.263 1.00 90.31 84 ARG A CA 1
ATOM 666 C C . ARG A 1 84 ? 2.826 6.253 5.763 1.00 90.31 84 ARG A C 1
ATOM 668 O O . ARG A 1 84 ? 3.782 6.306 5.003 1.00 90.31 84 ARG A O 1
ATOM 675 N N . ASN A 1 85 ? 2.894 6.693 7.021 1.00 88.06 85 ASN A N 1
ATOM 676 C CA . ASN A 1 85 ? 4.082 7.401 7.519 1.00 88.06 85 ASN A CA 1
ATOM 677 C C . ASN A 1 85 ? 5.344 6.531 7.478 1.00 88.06 85 ASN A C 1
ATOM 679 O O . ASN A 1 85 ? 6.442 7.044 7.273 1.00 88.06 85 ASN A O 1
ATOM 683 N N . THR A 1 86 ? 5.180 5.224 7.674 1.00 85.62 86 THR A N 1
ATOM 684 C CA . THR A 1 86 ? 6.290 4.277 7.721 1.00 85.62 86 THR A CA 1
ATOM 685 C C . THR A 1 86 ? 6.774 3.923 6.322 1.00 85.62 86 THR A C 1
ATOM 687 O O . THR A 1 86 ? 7.972 4.024 6.065 1.00 85.62 86 THR A O 1
ATOM 690 N N . LEU A 1 87 ? 5.867 3.559 5.406 1.00 83.75 87 LEU A N 1
ATOM 691 C CA . LEU A 1 87 ? 6.263 3.167 4.050 1.00 83.75 87 LEU A CA 1
ATOM 692 C C . LEU A 1 87 ? 6.692 4.382 3.204 1.00 83.75 87 LEU A C 1
ATOM 694 O O . LEU A 1 87 ? 7.688 4.327 2.488 1.00 83.75 87 LEU A O 1
ATOM 698 N N . SER A 1 88 ? 5.997 5.520 3.317 1.00 85.06 88 SER A N 1
ATOM 699 C CA . SER A 1 88 ? 6.266 6.708 2.487 1.00 85.06 88 SER A CA 1
ATOM 700 C C . SER A 1 88 ? 7.575 7.436 2.807 1.00 85.06 88 SER A C 1
ATOM 702 O O . SER A 1 88 ? 7.927 8.394 2.122 1.00 85.06 88 SER A O 1
ATOM 704 N N . ARG A 1 89 ? 8.322 6.995 3.826 1.00 85.25 89 ARG A N 1
ATOM 705 C CA . ARG A 1 89 ? 9.669 7.508 4.113 1.00 85.25 89 ARG A CA 1
ATOM 706 C C . ARG A 1 89 ? 10.650 7.204 2.980 1.00 85.25 89 ARG A C 1
ATOM 708 O O . ARG A 1 89 ? 11.577 7.977 2.740 1.00 85.25 89 ARG A O 1
ATOM 715 N N . ASP A 1 90 ? 10.461 6.072 2.316 1.00 82.19 90 ASP A N 1
ATOM 716 C CA . ASP A 1 90 ? 11.377 5.570 1.295 1.00 82.19 90 ASP A CA 1
ATOM 717 C C . ASP A 1 90 ? 10.673 4.988 0.062 1.00 82.19 90 ASP A C 1
ATOM 719 O O . ASP A 1 90 ? 11.342 4.806 -0.956 1.00 82.19 90 ASP A O 1
ATOM 723 N N . HIS A 1 91 ? 9.344 4.817 0.099 1.00 85.75 91 HIS A N 1
ATOM 724 C CA . HIS A 1 91 ? 8.519 4.384 -1.030 1.00 85.75 91 HIS A CA 1
ATOM 725 C C . HIS A 1 91 ? 7.570 5.477 -1.532 1.00 85.75 91 HIS A C 1
ATOM 727 O O . HIS A 1 91 ? 6.989 6.246 -0.769 1.00 85.75 91 HIS A O 1
ATOM 733 N N . SER A 1 92 ? 7.341 5.498 -2.838 1.00 88.06 92 SER A N 1
ATOM 734 C CA . SER A 1 92 ? 6.336 6.322 -3.510 1.00 88.06 92 SER A CA 1
ATOM 735 C C . SER A 1 92 ? 5.474 5.427 -4.388 1.00 88.06 92 SER A C 1
ATOM 737 O O . SER A 1 92 ? 5.978 4.842 -5.341 1.00 88.06 92 SER A O 1
ATOM 739 N N . ILE A 1 93 ? 4.192 5.290 -4.055 1.00 90.25 93 ILE A N 1
ATOM 740 C CA . ILE A 1 93 ? 3.239 4.486 -4.830 1.00 90.25 93 ILE A CA 1
ATOM 741 C C . ILE A 1 93 ? 2.900 5.168 -6.161 1.00 90.25 93 ILE A C 1
ATOM 743 O O . ILE A 1 93 ? 2.825 6.398 -6.225 1.00 90.25 93 ILE A O 1
ATOM 747 N N . ASP A 1 94 ? 2.672 4.387 -7.217 1.00 89.44 94 ASP A N 1
ATOM 748 C CA . ASP A 1 94 ? 2.232 4.941 -8.498 1.00 89.44 94 ASP A CA 1
ATOM 749 C C . ASP A 1 94 ? 0.848 5.600 -8.379 1.00 89.44 94 ASP A C 1
ATOM 751 O O . ASP A 1 94 ? -0.048 5.106 -7.689 1.00 89.44 94 ASP A O 1
ATOM 755 N N . GLN A 1 95 ? 0.636 6.697 -9.116 1.00 88.81 95 GLN A N 1
ATOM 756 C CA . GLN A 1 95 ? -0.618 7.468 -9.085 1.00 88.81 95 GLN A CA 1
ATOM 757 C C . GLN A 1 95 ? -1.858 6.648 -9.468 1.00 88.81 95 GLN A C 1
ATOM 759 O O . GLN A 1 95 ? -2.965 6.989 -9.056 1.00 88.81 95 GLN A O 1
ATOM 764 N N . ALA A 1 96 ? -1.679 5.554 -10.213 1.00 90.69 96 ALA A N 1
ATOM 765 C CA . ALA A 1 96 ? -2.749 4.623 -10.560 1.00 90.69 96 ALA A CA 1
ATOM 766 C C . ALA A 1 96 ? -3.444 4.007 -9.329 1.00 90.69 96 ALA A C 1
ATOM 768 O O . ALA A 1 96 ? -4.571 3.536 -9.443 1.00 90.69 96 ALA A O 1
ATOM 769 N N . TYR A 1 97 ? -2.798 4.033 -8.157 1.00 91.12 97 TYR A N 1
ATOM 770 C CA . TYR A 1 97 ? -3.315 3.471 -6.909 1.00 91.12 97 TYR A CA 1
ATOM 771 C C . TYR A 1 97 ? -3.694 4.544 -5.873 1.00 91.12 97 TYR A C 1
ATOM 773 O O . TYR A 1 97 ? -3.744 4.250 -4.678 1.00 91.12 97 TYR A O 1
ATOM 781 N N . ALA A 1 98 ? -3.954 5.786 -6.300 1.00 90.00 98 ALA A N 1
ATOM 782 C CA . ALA A 1 98 ? -4.268 6.898 -5.398 1.00 90.00 98 ALA A CA 1
ATOM 783 C C . ALA A 1 98 ? -5.461 6.611 -4.465 1.00 90.00 98 ALA A C 1
ATOM 785 O O . ALA A 1 98 ? -5.416 6.972 -3.289 1.00 90.00 98 ALA A O 1
ATOM 786 N N . ASP A 1 99 ? -6.487 5.910 -4.952 1.00 91.81 99 ASP A N 1
ATOM 787 C CA . ASP A 1 99 ? -7.652 5.538 -4.139 1.00 91.81 99 ASP A CA 1
ATOM 788 C C . ASP A 1 99 ? -7.262 4.587 -3.000 1.00 91.81 99 ASP A C 1
ATOM 790 O O . ASP A 1 99 ? -7.607 4.816 -1.844 1.00 91.81 99 ASP A O 1
ATOM 794 N N . LEU A 1 100 ? -6.451 3.565 -3.301 1.00 90.62 100 LEU A N 1
ATOM 795 C CA . LEU A 1 100 ? -5.936 2.646 -2.284 1.00 90.62 100 LEU A CA 1
ATOM 796 C C . LEU A 1 100 ? -5.016 3.363 -1.293 1.00 90.62 100 LEU A C 1
ATOM 798 O O . LEU A 1 100 ? -5.076 3.083 -0.101 1.00 90.62 100 LEU A O 1
ATOM 802 N N . TYR A 1 101 ? -4.188 4.295 -1.771 1.00 89.31 101 TYR A N 1
ATOM 803 C CA . TYR A 1 101 ? -3.308 5.100 -0.925 1.00 89.31 101 TYR A CA 1
ATOM 804 C C . TYR A 1 101 ? -4.095 5.935 0.093 1.00 89.31 101 TYR A C 1
ATOM 806 O O . TYR A 1 101 ? -3.715 5.988 1.263 1.00 89.31 101 TYR A O 1
ATOM 814 N N . ASN A 1 102 ? -5.187 6.577 -0.330 1.00 91.06 102 ASN A N 1
ATOM 815 C CA . ASN A 1 102 ? -5.975 7.466 0.527 1.00 91.06 102 ASN A CA 1
ATOM 816 C C . ASN A 1 102 ? -6.680 6.730 1.675 1.00 91.06 102 ASN A C 1
ATOM 818 O O . ASN A 1 102 ? -6.876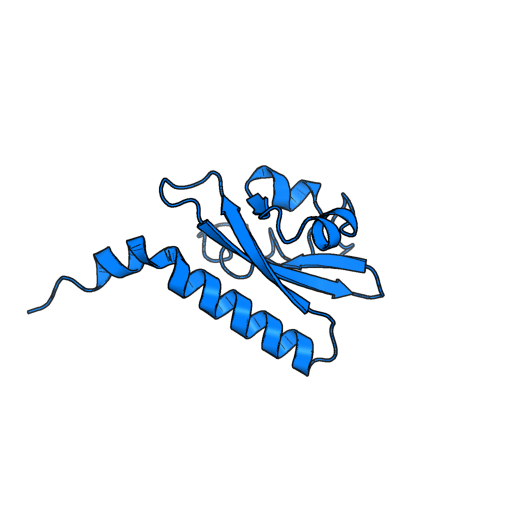 7.318 2.740 1.00 91.06 102 ASN A O 1
ATOM 822 N N . ASP A 1 103 ? -6.988 5.448 1.487 1.00 92.81 103 ASP A N 1
ATOM 823 C CA . ASP A 1 103 ? -7.646 4.606 2.488 1.00 92.81 103 ASP A CA 1
ATOM 824 C C . ASP A 1 103 ? -6.690 4.058 3.563 1.00 92.81 103 ASP A C 1
ATOM 826 O O . ASP A 1 103 ? -7.134 3.468 4.551 1.00 92.81 103 ASP A O 1
ATOM 830 N N . ILE A 1 104 ? -5.374 4.224 3.396 1.00 92.25 104 ILE A N 1
ATOM 831 C CA . ILE A 1 104 ? -4.385 3.688 4.338 1.00 92.25 104 ILE A CA 1
ATOM 832 C C . ILE A 1 104 ? -4.171 4.690 5.486 1.00 92.25 104 ILE A C 1
ATOM 834 O O . ILE A 1 104 ? -3.901 5.878 5.253 1.00 92.25 104 ILE A O 1
ATOM 838 N N . PRO A 1 105 ? -4.243 4.253 6.755 1.00 93.94 105 PRO A N 1
ATOM 839 C CA . PRO A 1 105 ? -4.019 5.123 7.896 1.00 93.94 105 PRO A CA 1
ATOM 840 C C . PRO A 1 105 ? -2.567 5.607 7.954 1.00 93.94 105 PRO A C 1
ATOM 842 O O . PRO A 1 105 ? -1.644 5.015 7.396 1.00 93.94 105 PRO A O 1
ATOM 845 N N . ALA A 1 106 ? -2.343 6.708 8.668 1.00 91.62 106 ALA A N 1
ATOM 846 C CA . ALA A 1 106 ? -0.995 7.231 8.883 1.00 91.62 106 ALA A CA 1
ATOM 847 C C . ALA A 1 106 ? -0.154 6.347 9.828 1.00 91.62 106 ALA A C 1
ATOM 849 O O . ALA A 1 106 ? 1.071 6.404 9.775 1.00 91.62 106 ALA A O 1
ATOM 850 N N . TYR A 1 107 ? -0.805 5.552 10.681 1.00 89.81 107 TYR A N 1
ATOM 851 C CA . TYR A 1 107 ? -0.194 4.737 11.731 1.00 89.81 107 TYR A CA 1
ATOM 852 C C . TYR A 1 107 ? -0.110 3.253 11.349 1.00 89.81 107 TYR A C 1
ATOM 854 O O . TYR A 1 107 ? -0.893 2.767 10.533 1.00 89.81 107 TYR A O 1
ATOM 862 N N . ASP A 1 108 ? 0.823 2.536 11.973 1.00 89.69 108 ASP A N 1
ATOM 863 C CA . ASP A 1 108 ? 1.012 1.093 11.793 1.00 89.69 108 ASP A CA 1
ATOM 864 C C . ASP A 1 108 ? -0.020 0.281 12.582 1.00 89.69 108 ASP A C 1
ATOM 866 O O . ASP A 1 108 ? -0.567 0.744 13.584 1.00 89.69 108 ASP A O 1
ATOM 870 N N . TYR A 1 109 ? -0.264 -0.957 12.156 1.00 87.38 109 TYR A N 1
ATOM 871 C CA . TYR A 1 109 ? -1.122 -1.882 12.891 1.00 87.38 109 TYR A CA 1
ATOM 872 C C . TYR A 1 109 ? -0.562 -2.173 14.297 1.00 87.38 109 TYR A C 1
ATOM 874 O O . TYR A 1 109 ? 0.639 -2.410 14.454 1.00 87.38 109 TYR A O 1
ATOM 882 N N . ASP A 1 110 ? -1.430 -2.191 15.316 1.00 81.38 110 ASP A N 1
ATOM 883 C CA . ASP A 1 110 ? -1.053 -2.497 16.703 1.00 81.38 110 ASP A CA 1
ATOM 884 C C . ASP A 1 110 ? -0.828 -4.012 16.866 1.00 81.38 110 ASP A C 1
ATOM 886 O O . ASP A 1 110 ? -1.765 -4.802 16.996 1.00 81.38 110 ASP A O 1
ATOM 890 N N . ARG A 1 111 ? 0.442 -4.424 16.793 1.00 66.50 111 ARG A N 1
ATOM 891 C CA . ARG A 1 111 ? 0.895 -5.820 16.895 1.00 66.50 111 ARG A CA 1
ATOM 892 C C . ARG A 1 111 ? 1.039 -6.214 18.374 1.00 66.50 111 ARG A C 1
ATOM 894 O O . ARG A 1 111 ? 2.165 -6.337 18.854 1.00 66.50 111 ARG A O 1
ATOM 901 N N . ARG A 1 112 ? -0.071 -6.331 19.105 1.00 55.84 112 ARG A N 1
ATOM 902 C CA . ARG A 1 112 ? -0.068 -6.850 20.489 1.00 55.84 112 ARG A CA 1
ATOM 903 C C . ARG A 1 112 ? -0.037 -8.367 20.542 1.00 55.84 112 ARG A C 1
ATOM 905 O O . ARG A 1 112 ? -0.686 -8.992 19.676 1.00 55.84 112 ARG A O 1
#

Sequence (112 aa):
MSVHAPESLFKDKRGVCQAYAVMFRDLAVEAGLNAWYVTGSTNQSRDANHAWNIVEINGVKYYVDTTWNDVTGNYRNSYFLVGRNTLSRDHSIDQAYADLYNDIPAYDYDRR

Radius of gyration: 14.85 Å; chains: 1; bounding box: 44×29×39 Å

Foldseek 3Di:
DDDDPPPVVVVPLVVQQQVVQVVVCVVCVVVVWDKDKFWWFWPPDPSGIGIWMWTDDPNAIFTDRPSPCPDPDPCHCQRPQFFCCSQVVTTDTDPVCVVVNVRTDRGGDDPD